Protein AF-0000000078282509 (afdb_homodimer)

Sequence (124 aa):
MNNLILDCIEAIENDMDDGYLVDEDSRLKFALRYLANDEEISELYELIKTGKAPGAGKQSGTMNNLILDCIEAIENDMDDGYLVDEDSRLKFALRYLANDEEISELYELIKTGKAPGAGKQSGT

Radius of gyration: 15.37 Å; Cα contacts (8 Å, |Δi|>4): 130; chains: 2; bounding box: 23×56×33 Å

Secondary structure (DSSP, 8-state):
--HHHHHHHHHHHHHHHTT---SHHHHHHHHHHHHHT-S--HHHHHHHHH---GGGGSGGG-/--HHHHHHHHHHHHHHHTT---SHHHHHHHHHHHHHT-S--HHHHHHHHH---GGGGSGGG-

pLDDT: mean 86.81, std 18.86, range [25.41, 97.69]

Foldseek 3Di:
DDPLVVVLVVVLVVCVVVVHPVDPLSSVLSSQCSSVVHNPCVQVSCCVVPVDHPPVVPPPPD/DDPLVVVLVVVLVVCVVVVHPVDPLSSVLSSQCSSVVHNPCVQVSCCVVPVDHPPVVPPPPD

Organism: NCBI:txid1796616

Solvent-accessible surface area (backbone atoms only — not comparable to full-atom values): 7084 Å² total; per-residue (Å²): 107,52,69,70,55,51,49,47,45,52,52,51,51,53,36,37,75,72,69,35,59,83,44,46,68,51,32,46,54,49,50,52,28,60,54,60,70,35,87,58,42,65,55,54,51,44,25,32,72,69,68,47,59,73,66,57,74,61,63,66,77,112,106,51,69,68,54,52,51,50,44,51,52,48,52,53,37,37,75,72,68,37,58,83,44,45,68,51,32,46,52,51,49,52,27,61,55,61,68,36,88,58,43,64,54,56,51,44,25,31,72,69,67,45,58,70,68,58,72,62,61,67,77,113

Structure (mmCIF, N/CA/C/O backbone):
data_AF-0000000078282509-model_v1
#
loop_
_entity.id
_entity.type
_entity.pdbx_description
1 polymer 'Uncharacterized protein'
#
loop_
_atom_site.group_PDB
_atom_site.id
_atom_site.type_symbol
_atom_site.label_atom_id
_atom_site.label_alt_id
_atom_site.label_comp_id
_atom_site.label_asym_id
_atom_site.label_entity_id
_atom_site.label_seq_id
_atom_site.pdbx_PDB_ins_code
_atom_site.Cartn_x
_atom_site.Cartn_y
_atom_site.Cartn_z
_atom_site.occupancy
_atom_site.B_iso_or_equiv
_atom_site.auth_seq_id
_atom_site.auth_comp_id
_atom_site.auth_asym_id
_atom_site.auth_atom_id
_atom_site.pdbx_PDB_model_num
ATOM 1 N N . MET A 1 1 ? 8.711 6.332 11.148 1 86.38 1 MET A N 1
ATOM 2 C CA . MET A 1 1 ? 8.281 6.531 9.773 1 86.38 1 MET A CA 1
ATOM 3 C C . MET A 1 1 ? 9.414 7.086 8.914 1 86.38 1 MET A C 1
ATOM 5 O O . MET A 1 1 ? 10.031 8.086 9.273 1 86.38 1 MET A O 1
ATOM 9 N N . ASN A 1 2 ? 9.68 6.379 7.898 1 91.62 2 ASN A N 1
ATOM 10 C CA . ASN A 1 2 ? 10.805 6.832 7.082 1 91.62 2 ASN A CA 1
ATOM 11 C C . ASN A 1 2 ? 10.383 7.906 6.09 1 91.62 2 ASN A C 1
ATOM 13 O O . ASN A 1 2 ? 9.195 8.242 5.996 1 91.62 2 ASN A O 1
ATOM 17 N N . ASN A 1 3 ? 11.422 8.422 5.465 1 94.44 3 ASN A N 1
ATOM 18 C CA . ASN A 1 3 ? 11.18 9.57 4.598 1 94.44 3 ASN A CA 1
ATOM 19 C C . ASN A 1 3 ? 10.281 9.203 3.42 1 94.44 3 ASN A C 1
ATOM 21 O O . ASN A 1 3 ? 9.5 10.031 2.949 1 94.44 3 ASN A O 1
ATOM 25 N N . LEU A 1 4 ? 10.438 7.977 2.947 1 95.75 4 LEU A N 1
ATOM 26 C CA . LEU A 1 4 ? 9.641 7.527 1.814 1 95.75 4 LEU A CA 1
ATOM 27 C C . LEU A 1 4 ? 8.148 7.547 2.158 1 95.75 4 LEU A C 1
ATOM 29 O O . LEU A 1 4 ? 7.336 8.031 1.372 1 95.75 4 LEU A O 1
ATOM 33 N N . ILE A 1 5 ? 7.871 7.129 3.363 1 95.94 5 ILE A N 1
ATOM 34 C CA . ILE A 1 5 ? 6.488 7.117 3.818 1 95.94 5 ILE A CA 1
ATOM 35 C C . ILE A 1 5 ? 5.988 8.555 3.99 1 95.94 5 ILE A C 1
ATOM 37 O O . ILE A 1 5 ? 4.871 8.883 3.584 1 95.94 5 ILE A O 1
ATOM 41 N N . LEU A 1 6 ? 6.777 9.305 4.574 1 95.69 6 LEU A N 1
ATOM 42 C CA . LEU A 1 6 ? 6.406 10.695 4.793 1 95.69 6 LEU A CA 1
ATOM 43 C C . LEU A 1 6 ? 6.133 11.398 3.467 1 95.69 6 LEU A C 1
ATOM 45 O O . LEU A 1 6 ? 5.156 12.141 3.342 1 95.69 6 LEU A O 1
ATOM 49 N N . ASP A 1 7 ? 7 11.156 2.566 1 96.62 7 ASP A N 1
ATOM 50 C CA . ASP A 1 7 ? 6.832 11.758 1.246 1 96.62 7 ASP A CA 1
ATOM 51 C C . ASP A 1 7 ? 5.562 11.25 0.569 1 96.62 7 ASP A C 1
ATOM 53 O O . ASP A 1 7 ? 4.875 12 -0.121 1 96.62 7 ASP A O 1
ATOM 57 N N . CYS A 1 8 ? 5.297 10.008 0.683 1 96.56 8 CYS A N 1
ATOM 58 C CA . CYS A 1 8 ? 4.086 9.422 0.121 1 96.56 8 CYS A CA 1
ATOM 59 C C . CYS A 1 8 ? 2.84 10.062 0.723 1 96.56 8 CYS A C 1
ATOM 61 O O . CYS A 1 8 ? 1.903 10.414 0 1 96.56 8 CYS A O 1
ATOM 63 N N . ILE A 1 9 ? 2.824 10.25 2.053 1 96.12 9 ILE A N 1
ATOM 64 C CA . ILE A 1 9 ? 1.701 10.875 2.744 1 96.12 9 ILE A CA 1
ATOM 65 C C . ILE A 1 9 ? 1.478 12.289 2.199 1 96.12 9 ILE A C 1
ATOM 67 O O . ILE A 1 9 ? 0.349 12.656 1.87 1 96.12 9 ILE A O 1
ATOM 71 N N . GLU A 1 10 ? 2.51 12.977 2.115 1 96.31 10 GLU A N 1
ATOM 72 C CA . GLU A 1 10 ? 2.414 14.352 1.628 1 96.31 10 GLU A CA 1
ATOM 73 C C . GLU A 1 10 ? 1.864 14.398 0.205 1 96.31 10 GLU A C 1
ATOM 75 O O . GLU A 1 10 ? 1.034 15.25 -0.12 1 96.31 10 GLU A O 1
ATOM 80 N N . ALA A 1 11 ? 2.346 13.5 -0.638 1 96.31 11 ALA A N 1
ATOM 81 C CA . ALA A 1 11 ? 1.891 13.445 -2.025 1 96.31 11 ALA A CA 1
ATOM 82 C C . ALA A 1 11 ? 0.399 13.133 -2.102 1 96.31 11 ALA A C 1
ATOM 84 O O . ALA A 1 11 ? -0.329 13.75 -2.889 1 96.31 11 ALA A O 1
ATOM 85 N N . ILE A 1 12 ? -0.058 12.234 -1.275 1 96.5 12 ILE A N 1
ATOM 86 C CA . ILE A 1 12 ? -1.475 11.883 -1.26 1 96.5 12 ILE A CA 1
ATOM 87 C C . ILE A 1 12 ? -2.297 13.078 -0.793 1 96.5 12 ILE A C 1
ATOM 89 O O . ILE A 1 12 ? -3.309 13.422 -1.409 1 96.5 12 ILE A O 1
ATOM 93 N N . GLU A 1 13 ? -1.842 13.688 0.237 1 94.19 13 GLU A N 1
ATOM 94 C CA . GLU A 1 13 ? -2.568 14.836 0.776 1 94.19 13 GLU A CA 1
ATOM 95 C C . GLU A 1 13 ? -2.691 15.945 -0.261 1 94.19 13 GLU A C 1
ATOM 97 O O . GLU A 1 13 ? -3.766 16.531 -0.428 1 94.19 13 GLU A O 1
ATOM 102 N N . ASN A 1 14 ? -1.598 16.188 -0.864 1 95.5 14 ASN A N 1
ATOM 103 C CA . ASN A 1 14 ? -1.602 17.219 -1.894 1 95.5 14 ASN A CA 1
ATOM 104 C C . ASN A 1 14 ? -2.586 16.891 -3.014 1 95.5 14 ASN A C 1
ATOM 106 O O . ASN A 1 14 ? -3.332 17.766 -3.463 1 95.5 14 ASN A O 1
ATOM 110 N N . ASP A 1 15 ? -2.6 15.648 -3.439 1 94.44 15 ASP A N 1
ATOM 111 C CA . ASP A 1 15 ? -3.486 15.242 -4.523 1 94.44 15 ASP A CA 1
ATOM 112 C C . ASP A 1 15 ? -4.941 15.227 -4.07 1 94.44 15 ASP A C 1
ATOM 114 O O . ASP A 1 15 ? -5.848 15.516 -4.855 1 94.44 15 ASP A O 1
ATOM 118 N N . MET A 1 16 ? -5.172 14.977 -2.834 1 93.31 16 MET A N 1
ATOM 119 C CA . MET A 1 16 ? -6.523 15.062 -2.297 1 93.31 16 MET A CA 1
ATOM 120 C C . MET A 1 16 ? -7.027 16.5 -2.312 1 93.31 16 MET A C 1
ATOM 122 O O . MET A 1 16 ? -8.18 16.75 -2.67 1 93.31 16 MET A O 1
ATOM 126 N N . ASP A 1 17 ? -6.168 17.359 -1.885 1 90.81 17 ASP A N 1
ATOM 127 C CA . ASP A 1 17 ? -6.5 18.781 -1.854 1 90.81 17 ASP A CA 1
ATOM 128 C C . ASP A 1 17 ? -6.844 19.297 -3.25 1 90.81 17 ASP A C 1
ATOM 130 O O . ASP A 1 17 ? -7.695 20.188 -3.402 1 90.81 17 ASP A O 1
ATOM 134 N N . ASP A 1 18 ? -6.215 18.688 -4.215 1 92.88 18 ASP A N 1
ATOM 135 C CA . ASP A 1 18 ? -6.445 19.078 -5.602 1 92.88 18 ASP A CA 1
ATOM 136 C C . ASP A 1 18 ? -7.676 18.375 -6.172 1 92.88 18 ASP A C 1
ATOM 138 O O . ASP A 1 18 ? -8.07 18.625 -7.312 1 92.88 18 ASP A O 1
ATOM 142 N N . GLY A 1 19 ? -8.258 17.609 -5.336 1 90.69 19 GLY A N 1
ATOM 143 C CA . GLY A 1 19 ? -9.5 16.953 -5.746 1 90.69 19 GLY A CA 1
ATOM 144 C C . GLY A 1 19 ? -9.281 15.625 -6.426 1 90.69 19 GLY A C 1
ATOM 145 O O . GLY A 1 19 ? -10.203 15.055 -7.008 1 90.69 19 GLY A O 1
ATOM 146 N N . TYR A 1 20 ? -8.039 15.281 -6.367 1 89.88 20 TYR A N 1
ATOM 147 C CA . TYR A 1 20 ? -7.703 13.938 -6.836 1 89.88 20 TYR A CA 1
ATOM 148 C C . TYR A 1 20 ? -7.668 12.953 -5.68 1 89.88 20 TYR A C 1
ATOM 150 O O . TYR A 1 20 ? -7.727 13.344 -4.512 1 89.88 20 TYR A O 1
ATOM 158 N N . LEU A 1 21 ? -7.812 11.625 -5.863 1 92.12 21 LEU A N 1
ATOM 159 C CA . LEU A 1 21 ? -7.676 10.539 -4.898 1 92.12 21 LEU A CA 1
ATOM 160 C C . LEU A 1 21 ? -8.742 10.641 -3.814 1 92.12 21 LEU A C 1
ATOM 162 O O . LEU A 1 21 ? -8.43 10.586 -2.623 1 92.12 21 LEU A O 1
ATOM 166 N N . VAL A 1 22 ? -9.898 10.781 -4.148 1 88.19 22 VAL A N 1
ATOM 167 C CA . VAL A 1 22 ? -11.008 11.016 -3.229 1 88.19 22 VAL A CA 1
ATOM 168 C C . VAL A 1 22 ? -11.516 9.68 -2.684 1 88.19 22 VAL A C 1
ATOM 170 O O . VAL A 1 22 ? -12.133 9.633 -1.617 1 88.19 22 VAL A O 1
ATOM 173 N N . ASP A 1 23 ? -11.211 8.625 -3.426 1 94.19 23 ASP A N 1
ATOM 174 C CA . ASP A 1 23 ? -11.68 7.332 -2.941 1 94.19 23 ASP A CA 1
ATOM 175 C C . ASP A 1 23 ? -10.523 6.48 -2.436 1 94.19 23 ASP A C 1
ATOM 177 O O . ASP A 1 23 ? -9.367 6.703 -2.812 1 94.19 23 ASP A O 1
ATOM 181 N N . GLU A 1 24 ? -10.883 5.57 -1.595 1 94.56 24 GLU A N 1
ATOM 182 C CA . GLU A 1 24 ? -9.914 4.703 -0.933 1 94.56 24 GLU A CA 1
ATOM 183 C C . GLU A 1 24 ? -9.078 3.936 -1.951 1 94.56 24 GLU A C 1
ATOM 185 O O . GLU A 1 24 ? -7.859 3.832 -1.806 1 94.56 24 GLU A O 1
ATOM 190 N N . ASP A 1 25 ? -9.711 3.412 -3.033 1 95.75 25 ASP A N 1
ATOM 191 C CA . ASP A 1 25 ? -9.031 2.619 -4.055 1 95.75 25 ASP A CA 1
ATOM 192 C C . ASP A 1 25 ? -7.961 3.441 -4.766 1 95.75 25 ASP A C 1
ATOM 194 O O . ASP A 1 25 ? -6.855 2.949 -5.012 1 95.75 25 ASP A O 1
ATOM 198 N N . SER A 1 26 ? -8.328 4.656 -5.074 1 96.44 26 SER A N 1
ATOM 199 C CA . SER A 1 26 ? -7.371 5.523 -5.754 1 96.44 26 SER A CA 1
ATOM 200 C C . SER A 1 26 ? -6.172 5.828 -4.863 1 96.44 26 SER A C 1
ATOM 202 O O . SER A 1 26 ? -5.031 5.844 -5.328 1 96.44 26 SER A O 1
ATOM 204 N N . ARG A 1 27 ? -6.422 6.066 -3.57 1 96.5 27 ARG A N 1
ATOM 205 C CA . ARG A 1 27 ? -5.336 6.344 -2.637 1 96.5 27 ARG A CA 1
ATOM 206 C C . ARG A 1 27 ? -4.426 5.129 -2.477 1 96.5 27 ARG A C 1
ATOM 208 O O . ARG A 1 27 ? -3.201 5.262 -2.449 1 96.5 27 ARG A O 1
ATOM 215 N N . LEU A 1 28 ? -5.051 3.971 -2.303 1 97.56 28 LEU A N 1
ATOM 216 C CA . LEU A 1 28 ? -4.281 2.736 -2.17 1 97.56 28 LEU A CA 1
ATOM 217 C C . LEU A 1 28 ? -3.385 2.521 -3.383 1 97.56 28 LEU A C 1
ATOM 219 O O . LEU A 1 28 ? -2.186 2.266 -3.238 1 97.56 28 LEU A O 1
ATOM 223 N N . LYS A 1 29 ? -3.936 2.627 -4.605 1 97.06 29 LYS A N 1
ATOM 224 C CA . LYS A 1 29 ? -3.154 2.434 -5.824 1 97.06 29 LYS A CA 1
ATOM 225 C C . LYS A 1 29 ? -1.991 3.42 -5.895 1 97.06 29 LYS A C 1
ATOM 227 O O . LYS A 1 29 ? -0.876 3.049 -6.262 1 97.06 29 LYS A O 1
ATOM 232 N N . PHE A 1 30 ? -2.281 4.68 -5.594 1 97.62 30 PHE A N 1
ATOM 233 C CA . PHE A 1 30 ? -1.241 5.703 -5.617 1 97.62 30 PHE A CA 1
ATOM 234 C C . PHE A 1 30 ? -0.114 5.348 -4.652 1 97.62 30 PHE A C 1
ATOM 236 O O . PHE A 1 30 ? 1.063 5.441 -5.008 1 97.62 30 PHE A O 1
ATOM 243 N N . ALA A 1 31 ? -0.483 4.957 -3.408 1 97.31 31 ALA A N 1
ATOM 244 C CA . ALA A 1 31 ? 0.51 4.621 -2.391 1 97.31 31 ALA A CA 1
ATOM 245 C C . ALA A 1 31 ? 1.393 3.463 -2.85 1 97.31 31 ALA A C 1
ATOM 247 O O . ALA A 1 31 ? 2.617 3.516 -2.711 1 97.31 31 ALA A O 1
ATOM 248 N N . LEU A 1 32 ? 0.767 2.424 -3.385 1 97.44 32 LEU A N 1
ATOM 249 C CA . LEU A 1 32 ? 1.521 1.268 -3.859 1 97.44 32 LEU A CA 1
ATOM 250 C C . LEU A 1 32 ? 2.504 1.673 -4.953 1 97.44 32 LEU A C 1
ATOM 252 O O . LEU A 1 32 ? 3.676 1.292 -4.91 1 97.44 32 LEU A O 1
ATOM 256 N N . ARG A 1 33 ? 2.059 2.465 -5.969 1 97.19 33 ARG A N 1
ATOM 257 C CA . ARG A 1 33 ? 2.91 2.934 -7.055 1 97.19 33 ARG A CA 1
ATOM 258 C C . ARG A 1 33 ? 4.082 3.75 -6.523 1 97.19 33 ARG A C 1
ATOM 260 O O . ARG A 1 33 ? 5.215 3.6 -6.988 1 97.19 33 ARG A O 1
ATOM 267 N N . TYR A 1 34 ? 3.73 4.562 -5.562 1 97.06 34 TYR A N 1
ATOM 268 C CA . TYR A 1 34 ? 4.711 5.488 -5.012 1 97.06 34 TYR A CA 1
ATOM 269 C C . TYR A 1 34 ? 5.801 4.738 -4.25 1 97.06 34 TYR A C 1
ATOM 271 O O . TYR A 1 34 ? 6.992 4.98 -4.457 1 97.06 34 TYR A O 1
ATOM 279 N N . LEU A 1 35 ? 5.449 3.854 -3.361 1 96.94 35 LEU A N 1
ATOM 280 C CA . LEU A 1 35 ? 6.391 3.135 -2.512 1 96.94 35 LEU A CA 1
ATOM 281 C C . LEU A 1 35 ? 7.227 2.158 -3.334 1 96.94 35 LEU A C 1
ATOM 283 O O . LEU A 1 35 ? 8.422 1.985 -3.076 1 96.94 35 LEU A O 1
ATOM 287 N N . ALA A 1 36 ? 6.605 1.563 -4.324 1 95.5 36 ALA A N 1
ATOM 288 C CA . ALA A 1 36 ? 7.289 0.573 -5.145 1 95.5 36 ALA A CA 1
ATOM 289 C C . ALA A 1 36 ? 8.07 1.242 -6.273 1 95.5 36 ALA A C 1
ATOM 291 O O . ALA A 1 36 ? 8.906 0.607 -6.922 1 95.5 36 ALA A O 1
ATOM 292 N N . ASN A 1 37 ? 7.711 2.469 -6.48 1 95.5 37 ASN A N 1
ATOM 293 C CA . ASN A 1 37 ? 8.273 3.191 -7.617 1 95.5 37 ASN A CA 1
ATOM 294 C C . ASN A 1 37 ? 8.062 2.428 -8.922 1 95.5 37 ASN A C 1
ATOM 296 O O . ASN A 1 37 ? 9.023 2.18 -9.664 1 95.5 37 ASN A O 1
ATOM 300 N N . ASP A 1 38 ? 6.863 1.958 -9.133 1 93.81 38 ASP A N 1
ATOM 301 C CA . ASP A 1 38 ? 6.469 1.153 -10.281 1 93.81 38 ASP A CA 1
ATOM 302 C C . ASP A 1 38 ? 5.02 1.431 -10.672 1 93.81 38 ASP A C 1
ATOM 304 O O . ASP A 1 38 ? 4.137 1.49 -9.812 1 93.81 38 ASP A O 1
ATOM 308 N N . GLU A 1 39 ? 4.848 1.463 -11.953 1 91.38 39 GLU A N 1
ATOM 309 C CA . GLU A 1 39 ? 3.494 1.727 -12.438 1 91.38 39 GLU A CA 1
ATOM 310 C C . GLU A 1 39 ? 2.691 0.435 -12.562 1 91.38 39 GLU A C 1
ATOM 312 O O . GLU A 1 39 ? 1.46 0.464 -12.594 1 91.38 39 GLU A O 1
ATOM 317 N N . GLU A 1 40 ? 3.365 -0.589 -12.633 1 91.94 40 GLU A N 1
ATOM 318 C CA . GLU A 1 40 ? 2.699 -1.877 -12.805 1 91.94 40 GLU A CA 1
ATOM 319 C C . GLU A 1 40 ? 2.402 -2.529 -11.461 1 91.94 40 GLU A C 1
ATOM 321 O O . GLU A 1 40 ? 3.135 -3.42 -11.016 1 91.94 40 GLU A O 1
ATOM 326 N N . ILE A 1 41 ? 1.341 -2.154 -10.914 1 94.38 41 ILE A N 1
ATOM 327 C CA . ILE A 1 41 ? 1.017 -2.629 -9.57 1 94.38 41 ILE A CA 1
ATOM 328 C C . ILE A 1 41 ? -0.286 -3.426 -9.609 1 94.38 41 ILE A C 1
ATOM 330 O O . ILE A 1 41 ? -0.793 -3.846 -8.562 1 94.38 41 ILE A O 1
ATOM 334 N N . SER A 1 42 ? -0.865 -3.695 -10.719 1 93.62 42 SER A N 1
ATOM 335 C CA . SER A 1 42 ? -2.205 -4.254 -10.867 1 93.62 42 SER A CA 1
ATOM 336 C C . SER A 1 42 ? -2.328 -5.594 -10.156 1 93.62 42 SER A C 1
ATOM 338 O O . SER A 1 42 ? -3.328 -5.859 -9.484 1 93.62 42 SER A O 1
ATOM 340 N N . GLU A 1 43 ? -1.372 -6.418 -10.273 1 93.56 43 GLU A N 1
ATOM 341 C CA . GLU A 1 43 ? -1.424 -7.746 -9.672 1 93.56 43 GLU A CA 1
ATOM 342 C C . GLU A 1 43 ? -1.376 -7.664 -8.148 1 93.56 43 GLU A C 1
ATOM 344 O O . GLU A 1 43 ? -2.109 -8.375 -7.461 1 93.56 43 GLU A O 1
ATOM 349 N N . LEU A 1 44 ? -0.475 -6.793 -7.668 1 96.44 44 LEU A N 1
ATOM 350 C CA . LEU A 1 44 ? -0.404 -6.598 -6.223 1 96.44 44 LEU A CA 1
ATOM 351 C C . LEU A 1 44 ? -1.701 -6 -5.691 1 96.44 44 LEU A C 1
ATOM 353 O O . LEU A 1 44 ? -2.225 -6.445 -4.668 1 96.44 44 LEU A O 1
ATOM 357 N N . TYR A 1 45 ? -2.256 -5.074 -6.375 1 96.19 45 TYR A N 1
ATOM 358 C CA . TYR A 1 45 ? -3.51 -4.438 -5.992 1 96.19 45 TYR A CA 1
ATOM 359 C C . TYR A 1 45 ? -4.645 -5.453 -5.93 1 96.19 45 TYR A C 1
ATOM 361 O O . TYR A 1 45 ? -5.406 -5.484 -4.961 1 96.19 45 TYR A O 1
ATOM 369 N N . GLU A 1 46 ? -4.773 -6.23 -6.934 1 95.5 46 GLU A N 1
ATOM 370 C CA . GLU A 1 46 ? -5.824 -7.242 -6.98 1 95.5 46 GLU A CA 1
ATOM 371 C C . GLU A 1 46 ? -5.68 -8.242 -5.836 1 95.5 46 GLU A C 1
ATOM 373 O O . GLU A 1 46 ? -6.672 -8.648 -5.23 1 95.5 46 GLU A O 1
ATOM 378 N N . LEU A 1 47 ? -4.488 -8.633 -5.609 1 96.06 47 LEU A N 1
ATOM 379 C CA . LEU A 1 47 ? -4.227 -9.562 -4.516 1 96.06 47 LEU A CA 1
ATOM 380 C C . LEU A 1 47 ? -4.684 -8.977 -3.186 1 96.06 47 LEU A C 1
ATOM 382 O O . LEU A 1 47 ? -5.312 -9.664 -2.381 1 96.06 47 LEU A O 1
ATOM 386 N N . ILE A 1 48 ? -4.391 -7.723 -2.951 1 96.5 48 ILE A N 1
ATOM 387 C CA . ILE A 1 48 ? -4.75 -7.062 -1.701 1 96.5 48 ILE A CA 1
ATOM 388 C C . ILE A 1 48 ? -6.27 -6.984 -1.574 1 96.5 48 ILE A C 1
ATOM 390 O O . ILE A 1 48 ? -6.828 -7.324 -0.529 1 96.5 48 ILE A O 1
ATOM 394 N N . LYS A 1 49 ? -6.91 -6.641 -2.664 1 95.69 49 LYS A N 1
ATOM 395 C CA . LYS A 1 49 ? -8.344 -6.371 -2.648 1 95.69 49 LYS A CA 1
ATOM 396 C C . LYS A 1 49 ? -9.148 -7.664 -2.562 1 95.69 49 LYS A C 1
ATOM 398 O O . LYS A 1 49 ? -10.18 -7.719 -1.883 1 95.69 49 LYS A O 1
ATOM 403 N N . THR A 1 50 ? -8.641 -8.688 -3.193 1 93.94 50 THR A N 1
ATOM 404 C CA . THR A 1 50 ? -9.516 -9.844 -3.361 1 93.94 50 THR A CA 1
ATOM 405 C C . THR A 1 50 ? -8.945 -11.055 -2.633 1 93.94 50 THR A C 1
ATOM 407 O O . THR A 1 50 ? -9.672 -12.008 -2.346 1 93.94 50 THR A O 1
ATOM 410 N N . GLY A 1 51 ? -7.555 -11.023 -2.451 1 92.12 51 GLY A N 1
ATOM 411 C CA . GLY A 1 51 ? -6.898 -12.195 -1.888 1 92.12 51 GLY A CA 1
ATOM 412 C C . GLY A 1 51 ? -6.641 -13.289 -2.91 1 92.12 51 GLY A C 1
ATOM 413 O O . GLY A 1 51 ? -6.273 -14.406 -2.551 1 92.12 51 GLY A O 1
ATOM 414 N N . LYS A 1 52 ? -6.969 -12.906 -4.07 1 87.44 52 LYS A N 1
ATOM 415 C CA . LYS A 1 52 ? -6.738 -13.867 -5.141 1 87.44 52 LYS A CA 1
ATOM 416 C C . LYS A 1 52 ? -5.43 -13.578 -5.867 1 87.44 52 LYS A C 1
ATOM 418 O O . LYS A 1 52 ? -5.191 -12.453 -6.301 1 87.44 52 LYS A O 1
ATOM 423 N N . ALA A 1 53 ? -4.59 -14.609 -5.895 1 74.5 53 ALA A N 1
ATOM 424 C CA . ALA A 1 53 ? -3.289 -14.477 -6.547 1 74.5 53 ALA A CA 1
ATOM 425 C C . ALA A 1 53 ? -3.449 -14.266 -8.047 1 74.5 53 ALA A C 1
ATOM 427 O O . ALA A 1 53 ? -4.391 -14.781 -8.656 1 74.5 53 ALA A O 1
ATOM 428 N N . PRO A 1 54 ? -2.754 -13.367 -8.688 1 66 54 PRO A N 1
ATOM 429 C CA . PRO A 1 54 ? -2.883 -13.109 -10.125 1 66 54 PRO A CA 1
ATOM 430 C C . PRO A 1 54 ? -2.98 -14.398 -10.938 1 66 54 PRO A C 1
ATOM 432 O O . PRO A 1 54 ? -3.682 -14.438 -11.953 1 66 54 PRO A O 1
ATOM 435 N N . GLY A 1 55 ? -2.162 -15.352 -10.727 1 54.75 55 GLY A N 1
ATOM 436 C CA . GLY A 1 55 ? -2.121 -16.578 -11.516 1 54.75 55 GLY A CA 1
ATOM 437 C C . GLY A 1 55 ? -3.195 -17.578 -11.133 1 54.75 55 GLY A C 1
ATOM 438 O O . GLY A 1 55 ? -3.285 -18.656 -11.711 1 54.75 55 GLY A O 1
ATOM 439 N N . ALA A 1 56 ? -3.707 -17.359 -10.125 1 51.41 56 ALA A N 1
ATOM 440 C CA . ALA A 1 56 ? -4.617 -18.438 -9.719 1 51.41 56 ALA A CA 1
ATOM 441 C C . ALA A 1 56 ? -5.746 -18.609 -10.734 1 51.41 56 ALA A C 1
ATOM 443 O O . ALA A 1 56 ? -6.664 -19.406 -10.523 1 51.41 56 ALA A O 1
ATOM 444 N N . GLY A 1 57 ? -5.988 -17.75 -11.5 1 43.56 57 GLY A N 1
ATOM 445 C CA . GLY A 1 57 ? -6.953 -18.281 -12.445 1 43.56 57 GLY A CA 1
ATOM 446 C C . GLY A 1 57 ? -6.5 -19.578 -13.102 1 43.56 57 GLY A C 1
ATOM 447 O O . GLY A 1 57 ? -7.203 -20.125 -13.945 1 43.56 57 GLY A O 1
ATOM 448 N N . LYS A 1 58 ? -5.133 -19.906 -13.211 1 42.75 58 LYS A N 1
ATOM 449 C CA . LYS A 1 58 ? -4.93 -21.031 -14.109 1 42.75 58 LYS A CA 1
ATOM 450 C C . LYS A 1 58 ? -5.441 -22.328 -13.492 1 42.75 58 LYS A C 1
ATOM 452 O O . LYS A 1 58 ? -5.586 -23.344 -14.188 1 42.75 58 LYS A O 1
ATOM 457 N N . GLN A 1 59 ? -5.305 -22.594 -12.203 1 38.22 59 GLN A N 1
ATOM 458 C CA . GLN A 1 59 ? -5.375 -24.047 -12 1 38.22 59 GLN A CA 1
ATOM 459 C C . GLN A 1 59 ? -6.801 -24.547 -12.195 1 38.22 59 GLN A C 1
ATOM 461 O O . GLN A 1 59 ? -7.047 -25.766 -12.109 1 38.22 59 GLN A O 1
ATOM 466 N N . SER A 1 60 ? -7.793 -23.812 -12.188 1 35.38 60 SER A N 1
ATOM 467 C CA . SER A 1 60 ? -8.867 -24.781 -11.984 1 35.38 60 SER A CA 1
ATOM 468 C C . SER A 1 60 ? -8.93 -25.781 -13.133 1 35.38 60 SER A C 1
ATOM 470 O O . SER A 1 60 ? -9.75 -26.703 -13.117 1 35.38 60 SER A O 1
ATOM 472 N N . GLY A 1 61 ? -8.555 -25.297 -14.32 1 29.52 61 GLY A N 1
ATOM 473 C CA . GLY A 1 61 ? -9.211 -26.219 -15.234 1 29.52 61 GLY A CA 1
ATOM 474 C C . GLY A 1 61 ? -8.586 -27.609 -15.25 1 29.52 61 GLY A C 1
ATOM 475 O O . GLY A 1 61 ? -8.945 -28.453 -16.062 1 29.52 61 GLY A O 1
ATOM 476 N N . THR A 1 62 ? -7.582 -27.969 -14.367 1 25.41 62 THR A N 1
ATOM 477 C CA . THR A 1 62 ? -7.445 -29.391 -14.648 1 25.41 62 THR A CA 1
ATOM 478 C C . THR A 1 62 ? -8.695 -30.141 -14.211 1 25.41 62 THR A C 1
ATOM 480 O O . THR A 1 62 ? -9.289 -29.828 -13.18 1 25.41 62 THR A O 1
ATOM 483 N N . MET B 1 1 ? 6.512 -4.844 -13.805 1 85.06 1 MET B N 1
ATOM 484 C CA . MET B 1 1 ? 6.5 -5.113 -12.367 1 85.06 1 MET B CA 1
ATOM 485 C C . MET B 1 1 ? 7.91 -5.391 -11.859 1 85.06 1 MET B C 1
ATOM 487 O O . MET B 1 1 ? 8.609 -6.25 -12.398 1 85.06 1 MET B O 1
ATOM 491 N N . ASN B 1 2 ? 8.281 -4.609 -10.93 1 91 2 ASN B N 1
ATOM 492 C CA . ASN B 1 2 ? 9.656 -4.781 -10.461 1 91 2 ASN B CA 1
ATOM 493 C C . ASN B 1 2 ? 9.758 -5.906 -9.43 1 91 2 ASN B C 1
ATOM 495 O O . ASN B 1 2 ? 8.742 -6.484 -9.039 1 91 2 ASN B O 1
ATOM 499 N N . ASN B 1 3 ? 11.016 -6.164 -9.133 1 94.19 3 ASN B N 1
ATOM 500 C CA . ASN B 1 3 ? 11.273 -7.312 -8.273 1 94.19 3 ASN B CA 1
ATOM 501 C C . ASN B 1 3 ? 10.68 -7.121 -6.883 1 94.19 3 ASN B C 1
ATOM 503 O O . ASN B 1 3 ? 10.266 -8.086 -6.238 1 94.19 3 ASN B O 1
ATOM 507 N N . LEU B 1 4 ? 10.68 -5.859 -6.445 1 95.75 4 LEU B N 1
ATOM 508 C CA . LEU B 1 4 ? 10.148 -5.566 -5.117 1 95.75 4 LEU B CA 1
ATOM 509 C C . LEU B 1 4 ? 8.672 -5.922 -5.035 1 95.75 4 LEU B C 1
ATOM 511 O O . LEU B 1 4 ? 8.227 -6.535 -4.062 1 95.75 4 LEU B O 1
ATOM 515 N N . ILE B 1 5 ? 7.992 -5.633 -6.078 1 95.94 5 ILE B N 1
ATOM 516 C CA . ILE B 1 5 ? 6.566 -5.938 -6.129 1 95.94 5 ILE B CA 1
ATOM 517 C C . ILE B 1 5 ? 6.363 -7.449 -6.199 1 95.94 5 ILE B C 1
ATOM 519 O O . ILE B 1 5 ? 5.504 -8 -5.512 1 95.94 5 ILE B O 1
ATOM 523 N N . LEU B 1 6 ? 7.086 -8.039 -7.012 1 95.5 6 LEU B N 1
ATOM 524 C CA . LEU B 1 6 ? 6.98 -9.484 -7.16 1 95.5 6 LEU B CA 1
ATOM 525 C C . LEU B 1 6 ? 7.25 -10.188 -5.832 1 95.5 6 LEU B C 1
ATOM 527 O O . LEU B 1 6 ? 6.531 -11.117 -5.465 1 95.5 6 LEU B O 1
ATOM 531 N N . ASP B 1 7 ? 8.25 -9.742 -5.219 1 96.75 7 ASP B N 1
ATOM 532 C CA . ASP B 1 7 ? 8.594 -10.312 -3.92 1 96.75 7 ASP B CA 1
ATOM 533 C C . ASP B 1 7 ? 7.48 -10.078 -2.902 1 96.75 7 ASP B C 1
ATOM 535 O O . ASP B 1 7 ? 7.191 -10.938 -2.074 1 96.75 7 ASP B O 1
ATOM 539 N N . CYS B 1 8 ? 6.93 -8.914 -2.887 1 96.44 8 CYS B N 1
ATOM 540 C CA . CYS B 1 8 ? 5.824 -8.586 -1.994 1 96.44 8 CYS B CA 1
ATOM 541 C C . CYS B 1 8 ? 4.629 -9.5 -2.25 1 96.44 8 CYS B C 1
ATOM 543 O O . CYS B 1 8 ? 4.023 -10.016 -1.31 1 96.44 8 CYS B O 1
ATOM 545 N N . ILE B 1 9 ? 4.301 -9.727 -3.52 1 96.19 9 ILE B N 1
ATOM 546 C CA . ILE B 1 9 ? 3.195 -10.602 -3.896 1 96.19 9 ILE B CA 1
ATOM 547 C C . ILE B 1 9 ? 3.441 -12.008 -3.352 1 96.19 9 ILE B C 1
ATOM 549 O O . ILE B 1 9 ? 2.559 -12.609 -2.734 1 96.19 9 ILE B O 1
ATOM 553 N N . GLU B 1 10 ? 4.57 -12.461 -3.578 1 96.31 10 GLU B N 1
ATOM 554 C CA . GLU B 1 10 ? 4.914 -13.805 -3.127 1 96.31 10 GLU B CA 1
ATOM 555 C C . GLU B 1 10 ? 4.805 -13.93 -1.609 1 96.31 10 GLU B C 1
ATOM 557 O O . GLU B 1 10 ? 4.305 -14.93 -1.093 1 96.31 10 GLU B O 1
ATOM 562 N N . ALA B 1 11 ? 5.293 -12.922 -0.905 1 96.25 11 ALA B N 1
ATOM 563 C CA . ALA B 1 11 ? 5.238 -12.922 0.555 1 96.25 11 ALA B CA 1
ATOM 564 C C . ALA B 1 11 ? 3.797 -12.938 1.052 1 96.25 11 ALA B C 1
ATOM 566 O O . ALA B 1 11 ? 3.465 -13.672 1.987 1 96.25 11 ALA B O 1
ATOM 567 N N . ILE B 1 12 ? 2.941 -12.18 0.419 1 96.62 12 ILE B N 1
ATOM 568 C CA . ILE B 1 12 ? 1.535 -12.148 0.805 1 96.62 12 ILE B CA 1
ATOM 569 C C . ILE B 1 12 ? 0.896 -13.508 0.547 1 96.62 12 ILE B C 1
ATOM 571 O O . ILE B 1 12 ? 0.191 -14.047 1.406 1 96.62 12 ILE B O 1
ATOM 575 N N . GLU B 1 13 ? 1.169 -14.039 -0.59 1 94.19 13 GLU B N 1
ATOM 576 C CA . GLU B 1 13 ? 0.59 -15.336 -0.939 1 94.19 13 GLU B CA 1
ATOM 577 C C . GLU B 1 13 ? 1.007 -16.406 0.057 1 94.19 13 GLU B C 1
ATOM 579 O O . GLU B 1 13 ? 0.179 -17.219 0.496 1 94.19 13 GLU B O 1
ATOM 584 N N . ASN B 1 14 ? 2.25 -16.375 0.33 1 95.5 14 ASN B N 1
ATOM 585 C CA . ASN B 1 14 ? 2.758 -17.344 1.289 1 95.5 14 ASN B CA 1
ATOM 586 C C . ASN B 1 14 ? 2.076 -17.203 2.648 1 95.5 14 ASN B C 1
ATOM 588 O O . ASN B 1 14 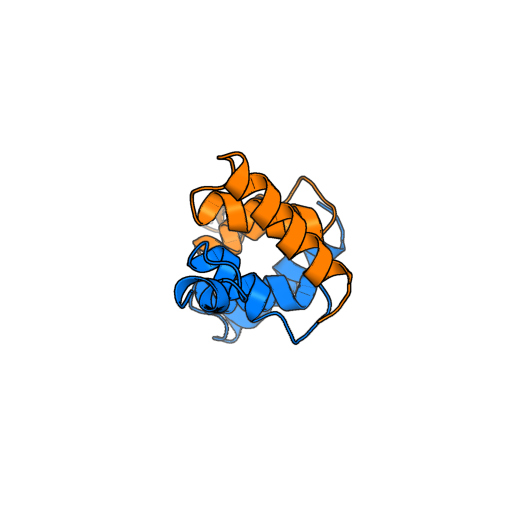? 1.689 -18.203 3.26 1 95.5 14 ASN B O 1
ATOM 592 N N . ASP B 1 15 ? 1.913 -15.992 3.094 1 94.38 15 ASP B N 1
ATOM 593 C CA . ASP B 1 15 ? 1.293 -15.75 4.395 1 94.38 15 ASP B CA 1
ATOM 594 C C . ASP B 1 15 ? -0.199 -16.078 4.359 1 94.38 15 ASP B C 1
ATOM 596 O O . ASP B 1 15 ? -0.764 -16.531 5.355 1 94.38 15 ASP B O 1
ATOM 600 N N . MET B 1 16 ? -0.793 -15.906 3.262 1 93.38 16 MET B N 1
ATOM 601 C CA . MET B 1 16 ? -2.191 -16.297 3.121 1 93.38 16 MET B CA 1
ATOM 602 C C . MET B 1 16 ? -2.342 -17.812 3.23 1 93.38 16 MET B C 1
ATOM 604 O O . MET B 1 16 ? -3.266 -18.312 3.881 1 93.38 16 MET B O 1
ATOM 608 N N . ASP B 1 17 ? -1.463 -18.5 2.543 1 91 17 ASP B N 1
ATOM 609 C CA . ASP B 1 17 ? -1.471 -19.969 2.561 1 91 17 ASP B CA 1
ATOM 610 C C . ASP B 1 17 ? -1.298 -20.5 3.98 1 91 17 ASP B C 1
ATOM 612 O O . ASP B 1 17 ? -1.86 -21.531 4.332 1 91 17 ASP B O 1
ATOM 616 N N . ASP B 1 18 ? -0.573 -19.719 4.738 1 93.19 18 ASP B N 1
ATOM 617 C CA . ASP B 1 18 ? -0.324 -20.109 6.121 1 93.19 18 ASP B CA 1
ATOM 618 C C . ASP B 1 18 ? -1.473 -19.672 7.031 1 93.19 18 ASP B C 1
ATOM 620 O O . ASP B 1 18 ? -1.479 -19.984 8.227 1 93.19 18 ASP B O 1
ATOM 624 N N . GLY B 1 19 ? -2.412 -19.078 6.414 1 90.69 19 GLY B N 1
ATOM 625 C CA . GLY B 1 19 ? -3.598 -18.703 7.168 1 90.69 19 GLY B CA 1
ATOM 626 C C . GLY B 1 19 ? -3.484 -17.328 7.812 1 90.69 19 GLY B C 1
ATOM 627 O O . GLY B 1 19 ? -4.312 -16.953 8.648 1 90.69 19 GLY B O 1
ATOM 628 N N . TYR B 1 20 ? -2.404 -16.734 7.418 1 89.75 20 TYR B N 1
ATOM 629 C CA . TYR B 1 20 ? -2.248 -15.352 7.82 1 89.75 20 TYR B CA 1
ATOM 630 C C . TYR B 1 20 ? -2.756 -14.406 6.73 1 89.75 20 TYR B C 1
ATOM 632 O O . TYR B 1 20 ? -3.055 -14.844 5.617 1 89.75 20 TYR B O 1
ATOM 640 N N . LEU B 1 21 ? -3.15 -13.141 6.973 1 91.94 21 LEU B N 1
ATOM 641 C CA . LEU B 1 21 ? -3.539 -12.078 6.051 1 91.94 21 LEU B CA 1
ATOM 642 C C . LEU B 1 21 ? -4.82 -12.445 5.309 1 91.94 21 LEU B C 1
ATOM 644 O O . LEU B 1 21 ? -4.875 -12.359 4.078 1 91.94 21 LEU B O 1
ATOM 648 N N . VAL B 1 22 ? -5.762 -12.82 5.949 1 88.12 22 VAL B N 1
ATOM 649 C CA . VAL B 1 22 ? -7.008 -13.32 5.375 1 88.12 22 VAL B CA 1
ATOM 650 C C . VAL B 1 22 ? -7.922 -12.148 5.027 1 88.12 22 VAL B C 1
ATOM 652 O O . VAL B 1 22 ? -8.797 -12.266 4.168 1 88.12 22 VAL B O 1
ATOM 655 N N . ASP B 1 23 ? -7.672 -11.023 5.688 1 94.19 23 ASP B N 1
ATOM 656 C CA . ASP B 1 23 ? -8.523 -9.883 5.391 1 94.19 23 ASP B CA 1
ATOM 657 C C . ASP B 1 23 ? -7.766 -8.812 4.609 1 94.19 23 ASP B C 1
ATOM 659 O O . ASP B 1 23 ? -6.535 -8.766 4.648 1 94.19 23 ASP B O 1
ATOM 663 N N . GLU B 1 24 ? -8.539 -8.031 3.928 1 94.5 24 GLU B N 1
ATOM 664 C CA . GLU B 1 24 ? -8.008 -7 3.049 1 94.5 24 GLU B CA 1
ATOM 665 C C . GLU B 1 24 ? -7.105 -6.035 3.816 1 94.5 24 GLU B C 1
ATOM 667 O O . GLU B 1 24 ? -6.027 -5.672 3.342 1 94.5 24 GLU B O 1
ATOM 672 N N . ASP B 1 25 ? -7.516 -5.625 5.039 1 95.75 25 ASP B N 1
ATOM 673 C CA . ASP B 1 25 ? -6.773 -4.672 5.855 1 95.75 25 ASP B CA 1
ATOM 674 C C . ASP B 1 25 ? -5.395 -5.215 6.219 1 95.75 25 ASP B C 1
ATOM 676 O O . ASP B 1 25 ? -4.398 -4.488 6.164 1 95.75 25 ASP B O 1
ATOM 680 N N . SER B 1 26 ? -5.391 -6.473 6.582 1 96.56 26 SER B N 1
ATOM 681 C CA . 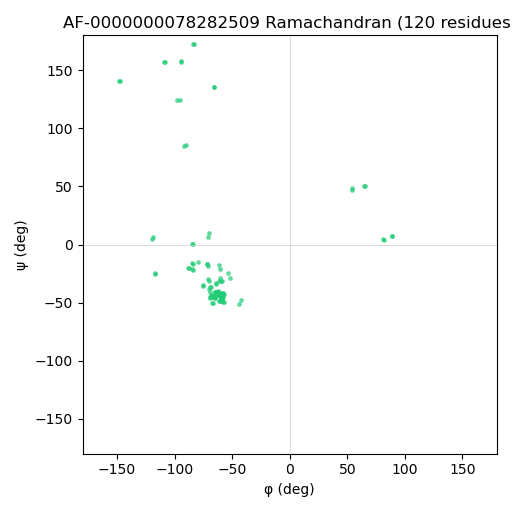SER B 1 26 ? -4.121 -7.086 6.945 1 96.56 26 SER B CA 1
ATOM 682 C C . SER B 1 26 ? -3.176 -7.152 5.75 1 96.56 26 SER B C 1
ATOM 684 O O . SER B 1 26 ? -1.977 -6.902 5.883 1 96.56 26 SER B O 1
ATOM 686 N N . ARG B 1 27 ? -3.705 -7.488 4.57 1 96.56 27 ARG B N 1
ATOM 687 C CA . ARG B 1 27 ? -2.885 -7.551 3.363 1 96.56 27 ARG B CA 1
ATOM 688 C C . ARG B 1 27 ? -2.346 -6.172 2.998 1 96.56 27 ARG B C 1
ATOM 690 O O . ARG B 1 27 ? -1.178 -6.031 2.629 1 96.56 27 ARG B O 1
ATOM 697 N N . LEU B 1 28 ? -3.234 -5.18 3.055 1 97.62 28 LEU B N 1
ATOM 698 C CA . LEU B 1 28 ? -2.822 -3.814 2.754 1 97.62 28 LEU B CA 1
ATOM 699 C C . LEU B 1 28 ? -1.694 -3.369 3.68 1 97.62 28 LEU B C 1
ATOM 701 O O . LEU B 1 28 ? -0.669 -2.863 3.217 1 97.62 28 LEU B O 1
ATOM 705 N N . LYS B 1 29 ? -1.844 -3.559 4.996 1 97.12 29 LYS B N 1
ATOM 706 C CA . LYS B 1 29 ? -0.82 -3.16 5.957 1 97.12 29 LYS B CA 1
ATOM 707 C C . LYS B 1 29 ? 0.504 -3.865 5.676 1 97.12 29 LYS B C 1
ATOM 709 O O . LYS B 1 29 ? 1.568 -3.246 5.734 1 97.12 29 LYS B O 1
ATOM 714 N N . PHE B 1 30 ? 0.427 -5.152 5.434 1 97.69 30 PHE B N 1
ATOM 715 C CA . PHE B 1 30 ? 1.629 -5.922 5.137 1 97.69 30 PHE B CA 1
ATOM 716 C C . PHE B 1 30 ? 2.34 -5.359 3.91 1 97.69 30 PHE B C 1
ATOM 718 O O . PHE B 1 30 ? 3.559 -5.176 3.922 1 97.69 30 PHE B O 1
ATOM 725 N N . ALA B 1 31 ? 1.559 -5.113 2.83 1 97.31 31 ALA B N 1
ATOM 726 C CA . ALA B 1 31 ? 2.131 -4.602 1.588 1 97.31 31 ALA B CA 1
ATOM 727 C C . ALA B 1 31 ? 2.832 -3.264 1.819 1 97.31 31 ALA B C 1
ATOM 729 O O . ALA B 1 31 ? 3.951 -3.053 1.348 1 97.31 31 ALA B O 1
ATOM 730 N N . LEU B 1 32 ? 2.17 -2.377 2.533 1 97.56 32 LEU B N 1
ATOM 731 C CA . LEU B 1 32 ? 2.752 -1.069 2.818 1 97.56 32 LEU B CA 1
ATOM 732 C C . LEU B 1 32 ? 4.062 -1.212 3.582 1 97.56 32 LEU B C 1
ATOM 734 O O . LEU B 1 32 ? 5.066 -0.587 3.227 1 97.56 32 LEU B O 1
ATOM 738 N N . ARG B 1 33 ? 4.098 -2.047 4.668 1 97.38 33 ARG B N 1
ATOM 739 C CA . ARG B 1 33 ? 5.301 -2.281 5.461 1 97.38 33 ARG B CA 1
ATOM 740 C C . ARG B 1 33 ? 6.43 -2.836 4.594 1 97.38 33 ARG B C 1
ATOM 742 O O . ARG B 1 33 ? 7.582 -2.43 4.734 1 97.38 33 ARG B O 1
ATOM 749 N N . TYR B 1 34 ? 6.008 -3.74 3.764 1 97.12 34 TYR B N 1
ATOM 750 C CA . TYR B 1 34 ? 6.98 -4.445 2.932 1 97.12 34 TYR B CA 1
ATOM 751 C C . TYR B 1 34 ? 7.621 -3.498 1.923 1 97.12 34 TYR B C 1
ATOM 753 O O . TYR B 1 34 ? 8.844 -3.459 1.793 1 97.12 34 TYR B O 1
ATOM 761 N N . LEU B 1 35 ? 6.852 -2.738 1.173 1 96.94 35 LEU B N 1
ATOM 762 C CA . LEU B 1 35 ? 7.34 -1.855 0.118 1 96.94 35 LEU B CA 1
ATOM 763 C C . LEU B 1 35 ? 8.133 -0.692 0.707 1 96.94 35 LEU B C 1
ATOM 765 O O . LEU B 1 35 ? 9.141 -0.272 0.137 1 96.94 35 LEU B O 1
ATOM 769 N N . ALA B 1 36 ? 7.68 -0.21 1.849 1 95.81 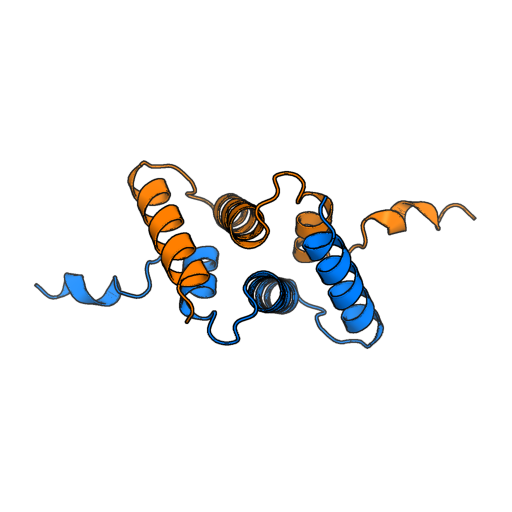36 ALA B N 1
ATOM 770 C CA . ALA B 1 36 ? 8.328 0.935 2.48 1 95.81 36 ALA B CA 1
ATOM 771 C C . ALA B 1 36 ? 9.523 0.49 3.326 1 95.81 36 ALA B C 1
ATOM 773 O O . ALA B 1 36 ? 10.344 1.315 3.732 1 95.81 36 ALA B O 1
ATOM 774 N N . ASN B 1 37 ? 9.516 -0.773 3.592 1 95.69 37 ASN B N 1
ATOM 775 C CA . ASN B 1 37 ? 10.508 -1.31 4.512 1 95.69 37 ASN B CA 1
ATOM 776 C C . ASN B 1 37 ? 10.508 -0.562 5.84 1 95.69 37 ASN B C 1
ATOM 778 O O . ASN B 1 37 ? 11.547 -0.074 6.285 1 95.69 37 ASN B O 1
ATOM 782 N N . ASP B 1 38 ? 9.328 -0.385 6.391 1 94.25 38 ASP B N 1
ATOM 783 C CA . ASP B 1 38 ? 9.094 0.356 7.625 1 94.25 38 ASP B CA 1
ATOM 784 C C . ASP B 1 38 ? 7.902 -0.219 8.391 1 94.25 38 ASP B C 1
ATOM 786 O O . ASP B 1 38 ? 6.863 -0.521 7.805 1 94.25 38 ASP B O 1
ATOM 790 N N . GLU B 1 39 ? 8.094 -0.243 9.672 1 92.31 39 GLU B N 1
ATOM 791 C CA . GLU B 1 39 ? 7.02 -0.78 10.492 1 92.31 39 GLU B CA 1
ATOM 792 C C . GLU B 1 39 ? 6.02 0.31 10.875 1 92.31 39 GLU B C 1
ATOM 794 O O . GLU B 1 39 ? 4.883 0.015 11.242 1 92.31 39 GLU B O 1
ATOM 799 N N . GLU B 1 40 ? 6.473 1.449 10.789 1 92.44 40 GLU B N 1
ATOM 800 C CA . GLU B 1 40 ? 5.613 2.566 11.172 1 92.44 40 GLU B CA 1
ATOM 801 C C . GLU B 1 40 ? 4.816 3.084 9.977 1 92.44 40 GLU B C 1
ATOM 803 O O . GLU B 1 40 ? 5.172 4.102 9.383 1 92.44 40 GLU B O 1
ATOM 808 N N . ILE B 1 41 ? 3.748 2.488 9.742 1 94.94 41 ILE B N 1
ATOM 809 C CA . ILE B 1 41 ? 2.969 2.822 8.555 1 94.94 41 ILE B CA 1
ATOM 810 C C . ILE B 1 41 ? 1.584 3.312 8.969 1 94.94 41 ILE B C 1
ATOM 812 O O . ILE B 1 41 ? 0.734 3.584 8.117 1 94.94 41 ILE B O 1
ATOM 816 N N . SER B 1 42 ? 1.277 3.465 10.211 1 94.06 42 SER B N 1
ATOM 817 C CA . SER B 1 42 ? -0.063 3.711 10.734 1 94.06 42 SER B CA 1
ATOM 818 C C . SER B 1 42 ? -0.672 4.969 10.125 1 94.06 42 SER B C 1
ATOM 820 O O . SER B 1 42 ? -1.85 4.984 9.766 1 94.06 42 SER B O 1
ATOM 822 N N . GLU B 1 43 ? 0.078 5.988 10.016 1 94.06 43 GLU B N 1
ATOM 823 C CA . GLU B 1 43 ? -0.43 7.254 9.492 1 94.06 43 GLU B CA 1
ATOM 824 C C . GLU B 1 43 ? -0.782 7.141 8.008 1 94.06 43 GLU B C 1
ATOM 826 O O . GLU B 1 43 ? -1.812 7.652 7.57 1 94.06 43 GLU B O 1
ATOM 831 N N . LEU B 1 44 ? 0.116 6.484 7.273 1 96.62 44 LEU B N 1
ATOM 832 C CA . LEU B 1 44 ? -0.169 6.266 5.859 1 96.62 44 LEU B CA 1
ATOM 833 C C . LEU B 1 44 ? -1.397 5.379 5.684 1 96.62 44 LEU B C 1
ATOM 835 O O . LEU B 1 44 ? -2.262 5.668 4.852 1 96.62 44 LEU B O 1
ATOM 839 N N . TYR B 1 45 ? -1.539 4.375 6.469 1 96.25 45 TYR B N 1
ATOM 840 C CA . TYR B 1 45 ? -2.676 3.461 6.422 1 96.25 45 TYR B CA 1
ATOM 841 C C . TYR B 1 45 ? -3.98 4.199 6.703 1 96.25 45 TYR B C 1
ATOM 843 O O . TYR B 1 45 ? -4.965 4.031 5.98 1 96.25 45 TYR B O 1
ATOM 851 N N . GLU B 1 46 ? -4 4.965 7.727 1 95.75 46 GLU B N 1
ATOM 852 C CA . GLU B 1 46 ? -5.195 5.723 8.094 1 95.75 46 GLU B CA 1
ATOM 853 C C . GLU B 1 46 ? -5.59 6.691 6.98 1 95.75 46 GLU B C 1
ATOM 855 O O . GLU B 1 46 ? -6.777 6.848 6.68 1 95.75 46 GLU B O 1
ATOM 860 N N . LEU B 1 47 ? -4.621 7.32 6.434 1 96.12 47 LEU B N 1
ATOM 861 C CA . LEU B 1 47 ? -4.875 8.25 5.336 1 96.12 47 LEU B CA 1
ATOM 862 C C . LEU B 1 47 ? -5.539 7.539 4.164 1 96.12 47 LEU B C 1
ATOM 864 O O . LEU B 1 47 ? -6.5 8.055 3.584 1 96.12 47 LEU B O 1
ATOM 868 N N . ILE B 1 48 ? -5.043 6.383 3.826 1 96.69 48 ILE B N 1
ATOM 869 C CA . ILE B 1 48 ? -5.57 5.617 2.703 1 96.69 48 ILE B CA 1
ATOM 870 C C . ILE B 1 48 ? -7.012 5.207 2.994 1 96.69 48 ILE B C 1
ATOM 872 O O . ILE B 1 48 ? -7.898 5.379 2.152 1 96.69 48 ILE B O 1
ATOM 876 N N . LYS B 1 49 ? -7.242 4.762 4.211 1 95.88 49 LYS B N 1
ATOM 877 C CA . LYS B 1 49 ? -8.531 4.18 4.578 1 95.88 49 LYS B CA 1
ATOM 878 C C . LYS B 1 49 ? -9.594 5.262 4.754 1 95.88 49 LYS B C 1
ATOM 880 O O . LYS B 1 49 ? -10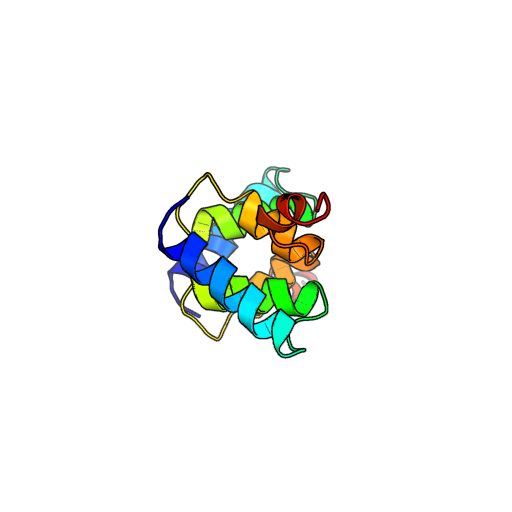.75 5.066 4.387 1 95.88 49 LYS B O 1
ATOM 885 N N . THR B 1 50 ? -9.172 6.391 5.266 1 94.19 50 THR B N 1
ATOM 886 C CA . THR B 1 50 ? -10.203 7.332 5.695 1 94.19 50 THR B CA 1
ATOM 887 C C . THR B 1 50 ? -10.133 8.625 4.887 1 94.19 50 THR B C 1
ATOM 889 O O . THR B 1 50 ? -11.102 9.383 4.832 1 94.19 50 THR B O 1
ATOM 892 N N . GLY B 1 51 ? -8.883 8.891 4.336 1 92.38 51 GLY B N 1
ATOM 893 C CA . GLY B 1 51 ? -8.672 10.156 3.658 1 92.38 51 GLY B CA 1
ATOM 894 C C . GLY B 1 51 ? -8.375 11.305 4.609 1 92.38 51 GLY B C 1
ATOM 895 O O . GLY B 1 51 ? -8.352 12.469 4.203 1 92.38 51 GLY B O 1
ATOM 896 N N . LYS B 1 52 ? -8.289 10.883 5.805 1 88.31 52 LYS B N 1
ATOM 897 C CA . LYS B 1 52 ? -7.98 11.898 6.805 1 88.31 52 LYS B CA 1
ATOM 898 C C . LYS B 1 52 ? -6.48 11.953 7.09 1 88.31 52 LYS B C 1
ATOM 900 O O . LYS B 1 52 ? -5.863 10.93 7.398 1 88.31 52 LYS B O 1
ATOM 905 N N . ALA B 1 53 ? -5.93 13.133 6.93 1 75.12 53 ALA B N 1
ATOM 906 C CA . ALA B 1 53 ? -4.5 13.344 7.156 1 75.12 53 ALA B CA 1
ATOM 907 C C . ALA B 1 53 ? -4.141 13.141 8.625 1 75.12 53 ALA B C 1
ATOM 909 O O . ALA B 1 53 ? -4.941 13.445 9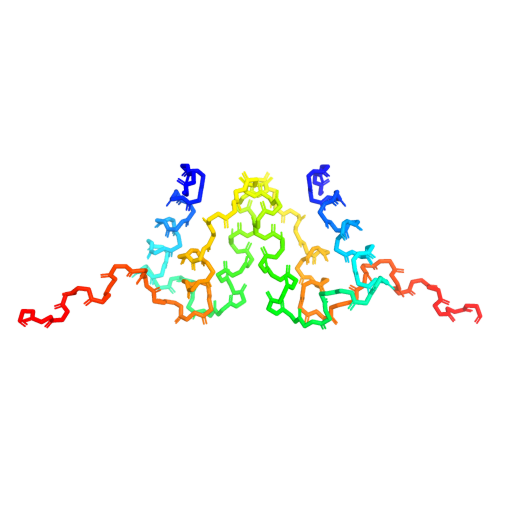.516 1 75.12 53 ALA B O 1
ATOM 910 N N . PRO B 1 54 ? -3.102 12.461 8.922 1 68.75 54 PRO B N 1
ATOM 911 C CA . PRO B 1 54 ? -2.713 12.242 10.32 1 68.75 54 PRO B CA 1
ATOM 912 C C . PRO B 1 54 ? -2.814 13.508 11.164 1 68.75 54 PRO B C 1
ATOM 914 O O . PRO B 1 54 ? -3.156 13.438 12.352 1 68.75 54 PRO B O 1
ATOM 917 N N . GLY B 1 55 ? -2.266 14.617 10.797 1 55.66 55 GLY B N 1
ATOM 918 C CA . GLY B 1 55 ? -2.279 15.844 11.578 1 55.66 55 GLY B CA 1
ATOM 919 C C . GLY B 1 55 ? -3.641 16.5 11.625 1 55.66 55 GLY B C 1
ATOM 920 O O . GLY B 1 55 ? -3.814 17.531 12.281 1 55.66 55 GLY B O 1
ATOM 921 N N . ALA B 1 56 ? -4.387 16.141 10.82 1 51.66 56 ALA B N 1
ATOM 922 C CA . ALA B 1 56 ? -5.637 16.906 10.805 1 51.66 56 ALA B CA 1
ATOM 923 C C . ALA B 1 56 ? -6.363 16.79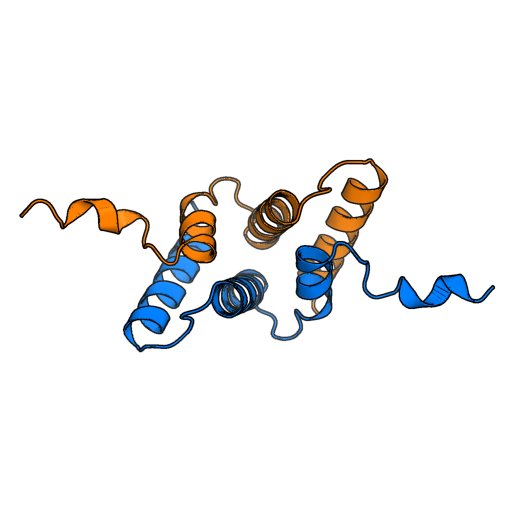7 12.133 1 51.66 56 ALA B C 1
ATO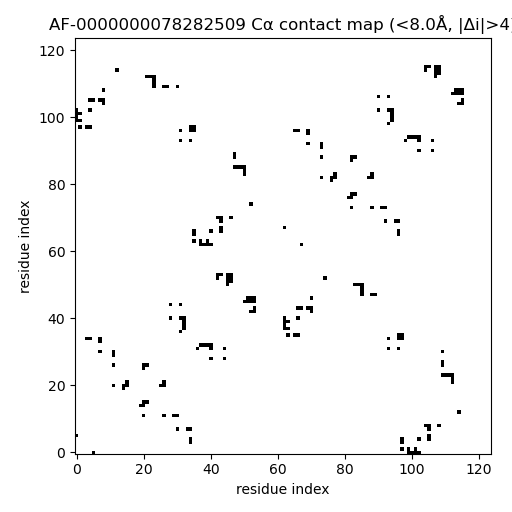M 925 O O . ALA B 1 56 ? -7.469 17.312 12.297 1 51.66 56 ALA B O 1
ATOM 926 N N . GLY B 1 57 ? -6.141 15.906 12.883 1 44.62 57 GLY B N 1
ATOM 927 C CA . GLY B 1 57 ? -6.816 16.188 14.141 1 44.62 57 GLY B CA 1
ATOM 928 C C . GLY B 1 57 ? -6.504 17.578 14.688 1 44.62 57 GLY B C 1
ATOM 929 O O . GLY B 1 57 ? -6.996 17.953 15.75 1 44.62 57 GLY B O 1
ATOM 930 N N . LYS B 1 58 ? -5.285 18.219 14.406 1 42.47 58 LYS B N 1
ATOM 931 C CA . LYS B 1 58 ? -5.07 19.375 15.266 1 42.47 58 LYS B CA 1
ATOM 932 C C . LYS B 1 58 ? -6.055 20.5 14.93 1 42.47 58 LYS B C 1
ATOM 934 O O . LYS B 1 58 ? -6.164 21.469 15.672 1 42.47 58 LYS B O 1
ATOM 939 N N . GLN B 1 59 ? -6.363 20.781 13.656 1 37.62 59 GLN B N 1
ATOM 940 C CA . GLN B 1 59 ? -6.859 22.156 13.586 1 37.62 59 GLN B CA 1
ATOM 941 C C . GLN B 1 59 ? -8.242 22.266 14.219 1 37.62 59 GLN B C 1
ATOM 943 O O . GLN B 1 59 ? -8.805 23.375 14.289 1 37.62 59 GLN B O 1
ATOM 948 N N . SER B 1 60 ? -8.977 21.281 14.422 1 36.28 60 SER B N 1
ATOM 949 C CA . SER B 1 60 ? -10.266 21.953 14.609 1 36.28 60 SER B CA 1
ATOM 950 C C . SER B 1 60 ? -10.227 22.906 15.797 1 36.28 60 SER B C 1
ATOM 952 O O . SER B 1 60 ? -11.234 23.531 16.125 1 36.28 60 SER B O 1
ATOM 954 N N . GLY B 1 61 ? -9.367 22.562 16.781 1 29.72 61 GLY B N 1
ATOM 955 C CA . GLY B 1 61 ? -9.859 23.328 17.906 1 29.72 61 GLY B CA 1
ATO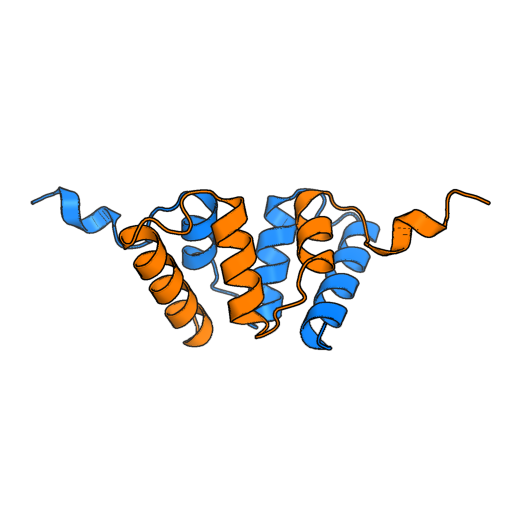M 956 C C . GLY B 1 61 ? -9.625 24.812 17.781 1 29.72 61 GLY B C 1
ATOM 957 O O . GLY B 1 61 ? -9.852 25.578 18.734 1 29.72 61 GLY B O 1
ATOM 958 N N . THR B 1 62 ? -9.188 25.406 16.609 1 25.75 62 THR B N 1
ATOM 959 C CA . THR B 1 62 ? -9.336 26.828 16.906 1 25.75 62 THR B CA 1
ATOM 960 C C . THR B 1 62 ? -10.805 27.188 17.125 1 25.75 62 THR B C 1
ATOM 962 O O . THR B 1 62 ? -11.688 26.672 16.438 1 25.75 62 THR B O 1
#